Protein 8EOV (pdb70)

Structure (mmCIF, N/CA/C/O backbone):
data_8EOV
#
_entry.id   8EOV
#
_cell.length_a   49.140
_cell.length_b   49.140
_cell.length_c   111.211
_cell.angle_alpha   90.000
_cell.angle_beta   90.000
_cell.angle_gamma   120.000
#
_symmetry.space_group_name_H-M   'P 32 2 1'
#
loop_
_entity.id
_entity.type
_entity.pdbx_description
1 polymer C2HR1_4r
2 non-polymer 'PHOSPHATE ION'
3 water water
#
loop_
_atom_site.group_PDB
_atom_site.id
_atom_site.type_symbol
_atom_site.label_atom_id
_atom_site.label_alt_id
_atom_site.label_comp_id
_atom_site.label_asym_id
_atom_site.label_entity_id
_atom_site.label_seq_id
_atom_site.pdbx_PDB_ins_code
_atom_site.Cartn_x
_atom_site.Cartn_y
_atom_site.Cartn_z
_atom_site.occupancy
_atom_site.B_iso_or_equiv
_atom_site.auth_seq_id
_atom_site.auth_comp_id
_atom_site.auth_asym_id
_atom_site.auth_atom_id
_atom_site.pdbx_PDB_model_num
ATOM 1 N N . ASP A 1 2 ? -25.51084 38.70966 -9.32892 1.000 66.60590 2 ASP A N 1
ATOM 2 C CA . ASP A 1 2 ? -25.34392 37.26249 -9.40363 1.000 54.58763 2 ASP A CA 1
ATOM 3 C C . ASP A 1 2 ? -25.84989 36.63827 -8.11169 1.000 55.61716 2 ASP A C 1
ATOM 4 O O . ASP A 1 2 ? -25.20208 36.74933 -7.05996 1.000 54.53702 2 ASP A O 1
ATOM 12 N N . TYR A 1 3 ? -27.00357 35.96940 -8.19069 1.000 45.23533 3 TYR A N 1
ATOM 13 C CA . TYR A 1 3 ? -27.63057 35.44541 -6.98476 1.000 44.26104 3 TYR A CA 1
ATOM 14 C C . TYR A 1 3 ? -26.85103 34.27412 -6.40673 1.000 41.65284 3 TYR A C 1
ATOM 15 O O . TYR A 1 3 ? -26.81408 34.10439 -5.18817 1.000 40.96411 3 TYR A O 1
ATOM 33 N N . GLN A 1 4 ? -26.20288 33.47070 -7.24942 1.000 40.40251 4 GLN A N 1
ATOM 34 C CA . GLN A 1 4 ? -25.38672 32.38108 -6.72132 1.000 44.37411 4 GLN A CA 1
ATOM 35 C C . GLN A 1 4 ? -24.22138 32.91862 -5.90353 1.000 43.73545 4 GLN A C 1
ATOM 36 O O . GLN A 1 4 ? -23.95219 32.43730 -4.79169 1.000 38.48872 4 GLN A O 1
ATOM 50 N N . GLU A 1 5 ? -23.51184 33.91495 -6.44413 1.000 46.89785 5 GLU A N 1
ATOM 51 C CA . GLU A 1 5 ? -22.38054 34.49194 -5.72427 1.000 44.74296 5 GLU A CA 1
ATOM 52 C C . GLU A 1 5 ? -22.82260 35.08712 -4.39694 1.000 48.07880 5 GLU A C 1
ATOM 53 O O . GLU A 1 5 ? -22.11894 34.96518 -3.39007 1.000 45.72432 5 GLU A O 1
ATOM 65 N N . ALA A 1 6 ? -23.98124 35.74451 -4.37385 1.000 39.24171 6 ALA A N 1
ATOM 66 C CA . ALA A 1 6 ? -24.49229 36.28971 -3.11554 1.000 44.52882 6 ALA A CA 1
ATOM 67 C C . ALA A 1 6 ? -24.70599 35.18738 -2.08780 1.000 45.76819 6 ALA A C 1
ATOM 68 O O . ALA A 1 6 ? -24.31465 35.31765 -0.91906 1.000 38.81613 6 ALA A O 1
ATOM 75 N N . LEU A 1 7 ? -25.32088 34.08255 -2.50620 1.000 36.92261 7 LEU A N 1
ATOM 76 C CA . LEU A 1 7 ? -25.54563 32.97994 -1.58190 1.000 33.24998 7 LEU A CA 1
ATOM 77 C C . LEU A 1 7 ? -24.23177 32.34222 -1.14531 1.000 39.43250 7 LEU A C 1
ATOM 78 O O . LEU A 1 7 ? -24.07687 31.95374 0.02171 1.000 35.45506 7 LEU A O 1
ATOM 94 N N . LEU A 1 8 ? -23.26814 32.23679 -2.05571 1.000 36.10092 8 LEU A N 1
ATOM 95 C CA . LEU A 1 8 ? -21.96250 31.69023 -1.68536 1.000 34.08715 8 LEU A CA 1
ATOM 96 C C . LEU A 1 8 ? -21.27403 32.55401 -0.63730 1.000 38.19678 8 LEU A C 1
ATOM 97 O O . LEU A 1 8 ? -20.58306 32.03642 0.25106 1.000 39.95795 8 LEU A O 1
ATOM 113 N N . GLU A 1 9 ? -21.44554 33.87254 -0.71855 1.000 40.48968 9 GLU A N 1
ATOM 114 C CA . GLU A 1 9 ? -20.83272 34.75194 0.26919 1.000 43.37977 9 GLU A CA 1
ATOM 115 C C . GLU A 1 9 ? -21.46729 34.57165 1.64124 1.000 42.28790 9 GLU A C 1
ATOM 116 O O . GLU A 1 9 ? -20.77716 34.66037 2.66195 1.000 39.03467 9 GLU A O 1
ATOM 128 N N . LEU A 1 10 ? -22.77677 34.31407 1.68857 1.000 38.31963 10 LEU A N 1
ATOM 129 C CA . LEU A 1 10 ? -23.42477 34.02251 2.96603 1.000 31.97176 10 LEU A CA 1
ATOM 130 C C . LEU A 1 10 ? -22.87473 32.73917 3.56679 1.000 34.76510 10 LEU A C 1
ATOM 131 O O . LEU A 1 10 ? -22.63659 32.66214 4.77552 1.000 33.75666 10 LEU A O 1
ATOM 147 N N . ILE A 1 11 ? -22.65076 31.71945 2.73736 1.000 36.65856 11 ILE A N 1
ATOM 148 C CA . ILE A 1 11 ? -22.08731 30.46839 3.23861 1.000 31.92970 11 ILE A CA 1
ATOM 149 C C . ILE A 1 11 ? -20.67170 30.69296 3.76001 1.000 42.82912 11 ILE A C 1
ATOM 150 O O . ILE A 1 11 ? -20.31580 30.25558 4.86159 1.000 33.09289 11 ILE A O 1
ATOM 166 N N . GLU A 1 12 ? -19.84730 31.39473 2.98824 1.000 34.70235 12 GLU A N 1
ATOM 167 C CA . GLU A 1 12 ? -18.48635 31.67959 3.42789 1.000 31.82337 12 GLU A CA 1
ATOM 168 C C . GLU A 1 12 ? -18.49094 32.43120 4.75420 1.000 39.64643 12 GLU A C 1
ATOM 169 O O . GLU A 1 12 ? -17.70322 32.12101 5.66509 1.000 36.57497 12 GLU A O 1
ATOM 181 N N . ARG A 1 13 ? -19.37648 33.41924 4.88736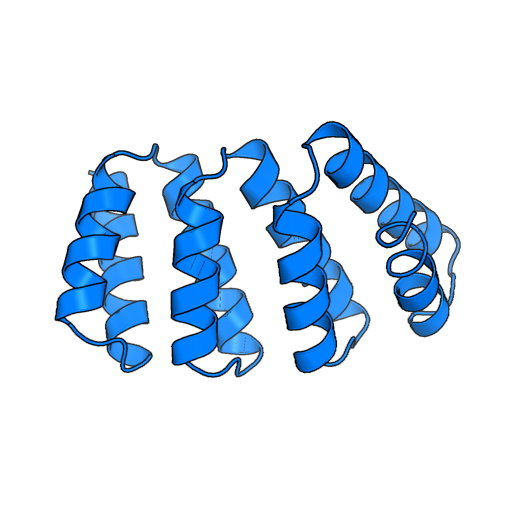 0.958 36.71490 13 ARG A N 1
ATOM 182 C CA . ARG A 1 13 ? -19.47553 34.14648 6.15005 0.958 38.69766 13 ARG A CA 1
ATOM 183 C C . ARG A 1 13 ? -19.84203 33.21947 7.30140 0.958 35.90534 13 ARG A C 1
ATOM 184 O O . ARG A 1 13 ? -19.27662 33.32519 8.39953 0.958 36.19361 13 ARG A O 1
ATOM 205 N N . LEU A 1 14 ? -20.81774 32.33512 7.09108 1.000 33.52501 14 LEU A N 1
ATOM 206 C CA . LEU A 1 14 ? -21.22779 31.42865 8.16115 1.000 31.99319 14 LEU A CA 1
ATOM 207 C C . LEU A 1 14 ? -20.09007 30.50593 8.56184 1.000 35.16458 14 LEU A C 1
ATOM 208 O O . LEU A 1 14 ? -19.84134 30.29197 9.75136 1.000 35.88217 14 LEU A O 1
ATOM 224 N N . LEU A 1 15 ? -19.39239 29.93418 7.57953 1.000 32.94632 15 LEU A N 1
ATOM 225 C CA . LEU A 1 15 ? -18.27565 29.04744 7.90024 1.000 30.70211 15 LEU A CA 1
ATOM 226 C C . LEU A 1 15 ? -17.20881 29.76970 8.71006 1.000 35.41177 15 LEU A C 1
ATOM 227 O O . LEU A 1 15 ? -16.62497 29.19096 9.64229 1.000 38.02941 15 LEU A O 1
ATOM 243 N N . ARG A 1 16 ? -16.93096 31.03627 8.38186 0.832 31.10014 16 ARG A N 1
ATOM 244 C CA . ARG A 1 16 ? -15.95812 31.79092 9.17374 0.832 35.35493 16 ARG A CA 1
ATOM 245 C C . ARG A 1 16 ? -16.45490 32.01160 10.59687 0.832 32.97029 16 ARG A C 1
ATOM 246 O O . ARG A 1 16 ? -15.67095 31.91663 11.55851 0.832 34.25760 16 ARG A O 1
ATOM 267 N N . LYS A 1 17 ? -17.74717 32.31330 10.75403 1.000 35.07046 17 LYS A N 1
ATOM 268 C CA . LYS A 1 17 ? -18.29965 32.50177 12.09687 1.000 35.57536 17 LYS A CA 1
ATOM 269 C C . LYS A 1 17 ? -18.29832 31.20454 12.90337 1.000 40.24419 17 LYS A C 1
ATOM 270 O O . LYS A 1 17 ? -18.37698 31.24666 14.13901 1.000 37.25804 17 LYS A O 1
ATOM 289 N N . LEU A 1 18 ? -18.23361 30.06007 12.23033 1.000 34.02824 18 LEU A N 1
ATOM 290 C CA . LEU A 1 18 ? -18.18082 28.75283 12.87236 1.000 35.01183 18 LEU A CA 1
ATOM 291 C C . LEU A 1 18 ? -16.75405 28.29821 13.11631 1.000 37.51777 18 LEU A C 1
ATOM 292 O O . LEU A 1 18 ? -16.53690 27.15177 13.51694 1.000 40.08242 18 LEU A O 1
ATOM 308 N N . ASN A 1 19 ? -15.76974 29.17665 12.92160 1.000 35.62686 19 ASN A N 1
ATOM 309 C CA . ASN A 1 19 ? -14.37316 28.85383 13.15213 1.000 35.10715 19 ASN A CA 1
ATOM 310 C C . ASN A 1 19 ? -13.90554 27.69746 12.28060 1.000 40.43246 19 ASN A C 1
ATOM 311 O O . ASN A 1 19 ? -12.98300 26.96490 12.63952 1.000 45.50664 19 ASN A O 1
ATOM 322 N N . VAL A 1 20 ? -14.49911 27.54888 11.09457 1.000 41.07104 20 VAL A N 1
ATOM 323 C CA . VAL A 1 20 ? -13.98756 26.57916 10.13931 1.000 45.62427 20 VAL A CA 1
ATOM 324 C C . VAL A 1 20 ? -12.63807 27.05689 9.62561 1.000 41.19015 20 VAL A C 1
ATOM 325 O O . VAL A 1 20 ? -12.43866 28.25189 9.35315 1.000 49.72370 20 VAL A O 1
ATOM 338 N N . ASP A 1 21 ? -11.69271 26.12631 9.50672 1.000 50.64772 21 ASP A N 1
ATOM 339 C CA . ASP A 1 21 ? -10.35961 26.47625 9.04107 1.000 51.52177 21 ASP A CA 1
ATOM 340 C C . ASP A 1 21 ? -10.44704 27.15690 7.67546 1.000 55.20954 21 ASP A C 1
ATOM 341 O O . ASP A 1 21 ? -11.12807 26.64451 6.77487 1.000 52.27410 21 ASP A O 1
ATOM 350 N N . PRO A 1 22 ? -9.78275 28.30041 7.47950 1.000 56.41492 22 PRO A N 1
ATOM 351 C CA . PRO A 1 22 ? -9.86439 28.96257 6.16375 1.000 56.60204 22 PRO A CA 1
ATOM 352 C C . PRO A 1 22 ? -9.46257 28.05903 5.00641 1.000 60.22428 22 PRO A C 1
ATOM 353 O O . PRO A 1 22 ? -10.03672 28.16248 3.91462 1.000 58.73768 22 PRO A O 1
ATOM 364 N N . ARG A 1 23 ? -8.47852 27.17888 5.21073 1.000 63.98217 23 ARG A N 1
ATOM 365 C CA . ARG A 1 23 ? -8.09353 26.25306 4.15124 1.000 71.91633 23 ARG A CA 1
ATOM 366 C C . ARG A 1 23 ? -9.26750 25.36747 3.75731 1.000 63.32302 23 ARG A C 1
ATOM 367 O O . ARG A 1 23 ? -9.47688 25.08921 2.57051 1.000 59.06301 23 ARG A O 1
ATOM 388 N N . ASP A 1 24 ? -10.05459 24.92655 4.73852 1.000 53.90274 24 ASP A N 1
ATOM 389 C CA . ASP A 1 24 ? -11.22691 24.11876 4.42691 1.000 46.95824 24 ASP A CA 1
ATOM 390 C C . ASP A 1 24 ? -12.30963 24.96091 3.76449 1.000 50.96194 24 ASP A C 1
ATOM 391 O O . ASP A 1 24 ? -13.03851 24.47071 2.89672 1.000 46.39096 24 ASP A O 1
ATOM 400 N N . ILE A 1 25 ? -12.44436 26.22744 4.17308 1.000 49.67961 25 ILE A N 1
ATOM 401 C CA . ILE A 1 25 ? -13.43547 27.09988 3.54719 1.000 45.61186 25 ILE A CA 1
ATOM 402 C C . ILE A 1 25 ? -13.12740 27.25480 2.06647 1.000 45.23658 25 ILE A C 1
ATOM 403 O O . ILE A 1 25 ? -14.03534 27.24507 1.22720 1.000 46.52319 25 ILE A O 1
ATOM 419 N N . LYS A 1 26 ? -11.84435 27.40620 1.72479 1.000 49.17148 26 LYS A N 1
ATOM 420 C CA . LYS A 1 26 ? -11.46007 27.55468 0.32286 1.000 40.55772 26 LYS A CA 1
ATOM 421 C C . LYS A 1 26 ? -11.83789 26.31317 -0.47712 1.000 58.53579 26 LYS A C 1
ATOM 422 O O . LYS A 1 26 ? -12.46149 26.41101 -1.54187 1.000 55.90771 26 LYS A O 1
ATOM 441 N N . ARG A 1 27 ? -11.47101 25.12839 0.02303 1.000 53.77672 27 ARG A N 1
ATOM 442 C CA . ARG A 1 27 ? -11.80442 23.90203 -0.69584 1.000 55.57378 27 ARG A CA 1
ATOM 443 C C . ARG A 1 27 ? -13.31343 23.71601 -0.79199 1.000 47.84495 27 ARG A C 1
ATOM 444 O O . ARG A 1 27 ? -13.82438 23.26152 -1.82363 1.000 49.10444 27 ARG A O 1
ATOM 465 N N . ILE A 1 28 ? -14.04937 24.07426 0.26537 1.000 40.69737 28 ILE A N 1
ATOM 466 C CA . ILE A 1 28 ? -15.50352 23.96021 0.22423 1.000 40.81837 28 ILE A CA 1
ATOM 467 C C . ILE A 1 28 ? -16.08862 24.95311 -0.77501 1.000 49.32155 28 ILE A C 1
ATOM 468 O O . ILE A 1 28 ? -16.95199 24.60554 -1.58721 1.000 42.15067 28 ILE A O 1
ATOM 484 N N . GLU A 1 29 ? -15.63041 26.20526 -0.72898 1.000 48.17973 29 GLU A N 1
ATOM 485 C CA . GLU A 1 29 ? -16.13030 27.20504 -1.66881 1.000 46.94011 29 GLU A CA 1
ATOM 486 C C . GLU A 1 29 ? -15.88749 26.77736 -3.11083 1.000 46.48081 29 GLU A C 1
ATOM 487 O O . GLU A 1 29 ? -16.72392 27.02161 -3.98665 1.000 45.07870 29 GLU A O 1
ATOM 499 N N . GLN A 1 30 ? -14.75048 26.13179 -3.37179 1.000 44.65640 30 GLN A N 1
ATOM 500 C CA . GLN A 1 30 ? -14.44401 25.67740 -4.72087 1.000 50.12686 30 GLN A CA 1
ATOM 501 C C . GLN A 1 30 ? -15.42800 24.60997 -5.16701 1.000 48.18797 30 GLN A C 1
ATOM 502 O O . GLN A 1 30 ? -15.84536 24.58251 -6.33284 1.000 48.14968 30 GLN A O 1
ATOM 516 N N . GLN A 1 31 ? -15.79822 23.71271 -4.25589 1.000 43.41400 31 GLN A N 1
ATOM 517 C CA . GLN A 1 31 ? -16.77242 22.68634 -4.59514 1.000 47.53561 31 GLN A CA 1
ATOM 518 C C . GLN A 1 31 ? -18.15283 23.29527 -4.78425 1.000 46.62292 31 GLN A C 1
ATOM 519 O O . GLN A 1 31 ? -18.89473 22.89411 -5.68694 1.000 47.05427 31 GLN A O 1
ATOM 533 N N . LEU A 1 32 ? -18.51207 24.26621 -3.94218 1.000 39.86866 32 LEU A N 1
ATOM 534 C CA . LEU A 1 32 ? -19.83250 24.86785 -4.03460 1.000 47.47660 32 LEU A CA 1
ATOM 535 C C . LEU A 1 32 ? -20.01356 25.61291 -5.34625 1.000 42.29548 32 LEU A C 1
ATOM 536 O O . LEU A 1 32 ? -21.12184 25.64787 -5.88814 1.000 43.31347 32 LEU A O 1
ATOM 552 N N . ARG A 1 33 ? -18.94868 26.22538 -5.86544 1.000 41.00121 33 ARG A N 1
ATOM 553 C CA . ARG A 1 33 ? -19.07087 26.98451 -7.10647 1.000 45.28127 33 ARG A CA 1
ATOM 554 C C . ARG A 1 33 ? -19.47121 26.11628 -8.28749 1.000 52.72779 33 ARG A C 1
ATOM 555 O O . ARG A 1 33 ? -19.86040 26.65668 -9.33242 1.000 54.28262 33 ARG A O 1
ATOM 576 N N . ASP A 1 34 ? -19.38833 24.79544 -8.15684 1.000 45.01245 34 ASP A N 1
ATOM 577 C CA . ASP A 1 34 ? -19.78549 23.89941 -9.23807 1.000 49.42351 34 ASP A CA 1
ATOM 578 C C . ASP A 1 34 ? -21.22332 23.41329 -9.09890 1.000 48.66365 34 ASP A C 1
ATOM 579 O O . ASP A 1 34 ? -21.73003 22.74943 -10.01044 1.000 52.88385 34 ASP A O 1
ATOM 588 N N . LEU A 1 35 ? -21.88445 23.72151 -7.98837 1.000 41.16102 35 LEU A N 1
ATOM 589 C CA . LEU A 1 35 ? -23.26711 23.33659 -7.77195 1.000 38.15907 35 LEU A CA 1
ATOM 590 C C . LEU A 1 35 ? -24.19831 24.38513 -8.37661 1.000 36.77241 35 LEU A C 1
ATOM 591 O O . LEU A 1 35 ? -23.77989 25.48463 -8.74327 1.000 47.18771 35 LEU A O 1
ATOM 607 N N . ASP A 1 36 ? -25.48177 24.04635 -8.45379 1.000 38.41669 36 ASP A N 1
ATOM 608 C CA . ASP A 1 36 ? -26.48198 24.99601 -8.91756 1.000 39.83053 36 ASP A CA 1
ATOM 609 C C . ASP A 1 36 ? -27.02167 25.79263 -7.73257 1.000 37.37086 36 ASP A C 1
ATOM 610 O O . ASP A 1 36 ? -26.75195 25.49051 -6.57079 1.000 36.48279 36 ASP A O 1
ATOM 619 N N . ILE A 1 37 ? -27.80544 26.82743 -8.03729 1.000 38.84727 37 ILE A N 1
ATOM 620 C CA . ILE A 1 37 ? -28.20942 27.75596 -6.97980 1.000 33.86284 37 ILE A CA 1
ATOM 621 C C . ILE A 1 37 ? -29.16253 27.09339 -5.99735 1.000 35.48383 37 ILE A C 1
ATOM 622 O O . ILE A 1 37 ? -29.20613 27.47131 -4.81642 1.000 33.09966 37 ILE A O 1
ATOM 638 N N . TYR A 1 38 ? -29.93463 26.09870 -6.45223 1.000 32.56987 38 TYR A N 1
ATOM 639 C CA . TYR A 1 38 ? -30.86234 25.40316 -5.56065 1.000 32.44594 38 TYR A CA 1
ATOM 640 C C . TYR A 1 38 ? -30.10510 24.59806 -4.51319 1.000 30.29964 38 TYR A C 1
ATOM 641 O O . TYR A 1 38 ? -30.40241 24.67617 -3.31418 1.000 27.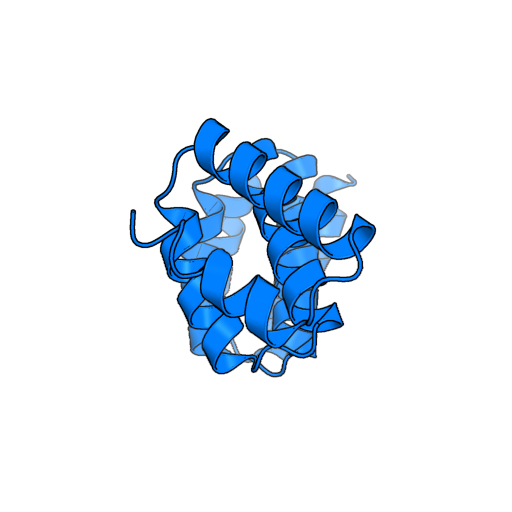88335 38 TYR A O 1
ATOM 659 N N . GLN A 1 39 ? -29.08332 23.85506 -4.94620 1.000 31.32517 39 GLN A N 1
ATOM 660 C CA . GLN A 1 39 ? -28.22928 23.15798 -3.99334 1.000 30.04117 39 GLN A CA 1
ATOM 661 C C . GLN A 1 39 ? -27.58445 24.13737 -3.02154 1.000 28.71099 39 GLN A C 1
ATOM 662 O O . GLN A 1 39 ? -27.57553 23.90951 -1.80242 1.000 30.41704 39 GLN A O 1
ATOM 676 N N . ILE A 1 40 ? -27.04704 25.24323 -3.53763 1.000 29.93505 40 ILE A N 1
ATOM 677 C CA . ILE A 1 40 ? -26.31774 26.17658 -2.67106 1.000 35.07820 40 ILE A CA 1
ATOM 678 C C . ILE A 1 40 ? -27.24461 26.74412 -1.60216 1.000 33.12129 40 ILE A C 1
ATOM 679 O O . ILE A 1 40 ? -26.88769 26.84172 -0.42607 1.000 28.83781 40 ILE A O 1
ATOM 695 N N . ALA A 1 41 ? -28.44508 27.14519 -1.99654 1.000 31.85720 41 ALA A N 1
ATOM 696 C CA . ALA A 1 41 ? -29.37832 27.71414 -1.02845 1.000 29.03975 41 ALA A CA 1
ATOM 697 C C . ALA A 1 41 ? -29.80378 26.68790 0.00022 1.000 27.73790 41 ALA A C 1
ATOM 698 O O . ALA A 1 41 ? -29.97126 27.01683 1.17853 1.000 28.72071 41 ALA A O 1
ATOM 705 N N . LEU A 1 42 ? -30.02192 25.44171 -0.41739 1.000 28.80903 42 LEU A N 1
ATOM 706 C CA . LEU A 1 42 ? -30.41356 24.41281 0.54282 1.000 26.49244 42 LEU A CA 1
ATOM 707 C C . LEU A 1 42 ? -29.26942 24.07490 1.49039 1.000 27.52332 42 LEU A C 1
ATOM 708 O O . LEU A 1 42 ? -29.48689 23.85614 2.68731 1.000 30.40886 42 LEU A O 1
ATOM 724 N N . LEU A 1 43 ? -28.04568 24.05562 0.98549 1.000 27.20149 43 LEU A N 1
ATOM 725 C CA . LEU A 1 43 ? -26.90070 23.82213 1.85279 1.000 27.84089 43 LEU A CA 1
ATOM 726 C C . LEU A 1 43 ? -26.75445 24.94468 2.86469 1.000 27.01810 43 LEU A C 1
ATOM 727 O O . LEU A 1 43 ? -26.44313 24.69201 4.04178 1.000 27.89467 43 LEU A O 1
ATOM 743 N N . LEU A 1 44 ? -26.97477 26.19053 2.43199 1.000 30.16429 44 LEU A N 1
ATOM 744 C CA . LEU A 1 44 ? -26.99591 27.31733 3.37321 1.000 32.02328 44 LEU A CA 1
ATOM 745 C C . LEU A 1 44 ? -27.99008 27.06746 4.50458 1.000 29.94051 44 LEU A C 1
ATOM 746 O O . LEU A 1 44 ? -27.68728 27.27637 5.69477 1.000 26.76718 44 LEU A O 1
ATOM 762 N N . LEU A 1 45 ? -29.20088 26.62974 4.14853 1.000 27.49607 45 LEU A N 1
ATOM 763 C CA . LEU A 1 45 ? -30.21588 26.37319 5.16684 1.000 26.31344 45 LEU A CA 1
ATOM 764 C C . LEU A 1 45 ? -29.80188 25.26850 6.12985 1.000 29.04307 45 LEU A C 1
ATOM 765 O O . LEU A 1 45 ? -30.02581 25.37562 7.34454 1.000 27.43565 45 LEU A O 1
ATOM 781 N N . ILE A 1 46 ? -29.19772 24.19919 5.61983 1.000 27.49696 46 ILE A N 1
ATOM 782 C CA . ILE A 1 46 ? -28.78851 23.12056 6.50885 1.000 28.17175 46 ILE A CA 1
ATOM 783 C C . ILE A 1 46 ? -27.71300 23.61260 7.46089 1.000 33.68603 46 ILE A C 1
ATOM 784 O O . ILE A 1 46 ? -27.73696 23.29498 8.65524 1.000 28.37081 46 ILE A O 1
ATOM 800 N N . ILE A 1 47 ? -26.78037 24.43008 6.96279 1.000 28.03362 47 ILE A N 1
ATOM 801 C CA . ILE A 1 47 ? -25.75927 25.00034 7.84425 1.000 32.35152 47 ILE A CA 1
ATOM 802 C C . ILE A 1 47 ? -26.41696 25.84441 8.93233 1.000 29.32820 47 ILE A C 1
ATOM 803 O O . ILE A 1 47 ? -26.02985 25.79962 10.11140 1.000 28.40378 47 ILE A O 1
ATOM 819 N N . LEU A 1 48 ? -27.39331 26.66472 8.54302 1.000 28.21259 48 LEU A N 1
ATOM 820 C CA . LEU A 1 48 ? -28.08950 27.50389 9.50827 1.000 29.18854 48 LEU A CA 1
ATOM 821 C C . LEU A 1 48 ? -28.81231 26.66590 10.54984 1.000 26.62826 48 LEU A C 1
ATOM 822 O O . LEU A 1 48 ? -28.83850 27.01838 11.73842 1.000 28.79789 48 LEU A O 1
ATOM 838 N N . LEU A 1 49 ? -29.38807 25.54502 10.13269 1.000 27.59076 49 LEU A N 1
ATOM 839 C CA . LEU A 1 49 ? -30.11102 24.69880 11.07529 1.000 32.11049 49 LEU A CA 1
ATOM 840 C C . LEU A 1 49 ? -29.15775 24.01513 12.04090 1.000 32.29353 49 LEU A C 1
ATOM 841 O O . LEU A 1 49 ? -29.40615 23.99770 13.24697 1.000 31.60294 49 LEU A O 1
ATOM 857 N N . LEU A 1 50 ? -28.05840 23.45664 11.52877 1.000 29.42861 50 LEU A N 1
ATOM 858 C CA . LEU A 1 50 ? -27.06039 22.83923 12.39784 1.000 26.05727 50 LEU A CA 1
ATOM 859 C C . LEU A 1 50 ? -26.47566 23.85036 13.37444 1.000 30.02681 50 LEU A C 1
ATOM 860 O O . LEU A 1 50 ? -26.21393 23.52701 14.53753 1.000 31.42418 50 LEU A O 1
ATOM 876 N N . ARG A 1 51 ? -26.24031 25.07380 12.91166 1.000 29.01578 51 ARG A N 1
ATOM 877 C CA . ARG A 1 51 ? -25.78664 26.14703 13.78946 1.000 28.85534 51 ARG A CA 1
ATOM 878 C C . ARG A 1 51 ? -26.80679 26.45338 14.86904 1.000 32.34093 51 ARG A C 1
ATOM 879 O O . ARG A 1 51 ? -26.44263 26.62661 16.04478 1.000 37.10772 51 ARG A O 1
ATOM 900 N N . LYS A 1 52 ? -28.08973 26.49811 14.50282 1.000 34.87736 52 LYS A N 1
ATOM 901 C CA . LYS A 1 52 ? -29.13870 26.73252 15.49482 1.000 36.33406 52 LYS A CA 1
ATOM 902 C C . LYS A 1 52 ? -29.15688 25.63711 16.55506 1.000 35.64982 52 LYS A C 1
ATOM 903 O O . LYS A 1 52 ? -29.41076 25.90965 17.74506 1.000 38.86996 52 LYS A O 1
ATOM 922 N N . LEU A 1 53 ? -28.88814 24.39011 16.15148 1.000 34.19796 53 LEU A N 1
ATOM 923 C CA . LEU A 1 53 ? -28.83436 23.26692 17.08560 1.000 41.90073 53 LEU A CA 1
ATOM 924 C C . LEU A 1 53 ? -27.54140 23.20442 17.89549 1.000 38.43476 53 LEU A C 1
ATOM 925 O O . LEU A 1 53 ? -27.39981 22.30846 18.73905 1.000 39.71302 53 LEU A O 1
ATOM 941 N N . ASN A 1 54 ? -26.61174 24.13382 17.69047 1.000 35.41536 54 ASN A N 1
ATOM 942 C CA . ASN A 1 54 ? -25.33967 24.16086 18.40995 1.000 32.22077 54 ASN A CA 1
ATOM 943 C C . ASN A 1 54 ? -24.48859 22.92181 18.11187 1.000 33.41102 54 ASN A C 1
ATOM 944 O O . ASN A 1 54 ? -23.73413 22.44335 18.98005 1.000 37.17119 54 ASN A O 1
ATOM 955 N N . VAL A 1 55 ? -24.60531 22.38864 16.89750 1.000 35.33428 55 VAL A N 1
ATOM 956 C CA . VAL A 1 55 ? -23.73412 21.30389 16.45984 1.000 36.65743 55 VAL A CA 1
ATOM 957 C C . VAL A 1 55 ? -22.30088 21.81764 16.38815 1.000 33.34733 55 VAL A C 1
ATOM 958 O O . VAL A 1 55 ? -22.04475 22.91827 15.88543 1.000 35.67648 55 VAL A O 1
ATOM 971 N N . ASP A 1 56 ? -21.35986 21.01327 16.88485 1.000 34.56920 56 ASP A N 1
ATOM 972 C CA . ASP A 1 56 ? -19.96392 21.41466 16.96555 1.000 36.80392 56 ASP A CA 1
ATOM 973 C C . ASP A 1 56 ? -19.45559 21.82828 15.59068 1.000 37.86744 56 ASP A C 1
ATOM 974 O O . ASP A 1 56 ? -19.77837 21.17586 14.59118 1.000 36.14932 56 ASP A O 1
ATOM 983 N N . PRO A 1 57 ? -18.62171 22.87124 15.50476 1.000 32.97188 57 PRO A N 1
ATOM 984 C CA . PRO A 1 57 ? -18.16660 23.32952 14.17972 1.000 36.21745 57 PRO A CA 1
ATOM 985 C C . PRO A 1 57 ? -17.52834 22.25123 13.32296 1.000 35.36297 57 PRO A C 1
ATOM 986 O O . PRO A 1 57 ? -17.81410 22.16053 12.12170 1.000 40.06465 57 PRO A O 1
ATOM 997 N N . ARG A 1 58 ? -16.63828 21.44500 13.89301 1.000 36.42311 58 ARG A N 1
ATOM 998 C CA . ARG A 1 58 ? -16.00693 20.40634 13.09471 1.000 38.10918 58 ARG A CA 1
ATOM 999 C C . ARG A 1 58 ? -17.02601 19.41650 12.55674 1.000 39.10368 58 ARG A C 1
ATOM 1000 O O . ARG A 1 58 ? -16.84553 18.88623 11.45652 1.000 39.38557 58 ARG A O 1
ATOM 1021 N N . ASP A 1 59 ? -18.09212 19.14307 13.31268 1.000 36.88231 59 ASP A N 1
ATOM 1022 C CA . ASP A 1 59 ? -19.13550 18.23932 12.82112 1.000 40.05286 59 ASP A CA 1
ATOM 1023 C C . ASP A 1 59 ? -19.94827 18.87347 11.69709 1.000 38.06316 59 ASP A C 1
ATOM 1024 O O . ASP A 1 59 ? -20.32549 18.19435 10.72992 1.000 35.89028 59 ASP A O 1
ATOM 1033 N N . ILE A 1 60 ? -20.23801 20.17148 11.79737 1.000 31.65548 60 ILE A N 1
ATOM 1034 C CA . ILE A 1 60 ? -20.90196 20.85706 10.69493 1.000 33.42450 60 ILE A CA 1
ATOM 1035 C C . ILE A 1 60 ? -20.04812 20.76268 9.43869 1.000 38.31104 60 ILE A C 1
ATOM 1036 O O . ILE A 1 60 ? -20.54174 20.42866 8.35730 1.000 37.06255 60 ILE A O 1
ATOM 1052 N N . LYS A 1 61 ? -18.74467 21.01308 9.57135 1.000 36.83171 61 LYS A N 1
ATOM 1053 C CA . LYS A 1 61 ? -17.85897 20.98017 8.41324 1.000 35.95621 61 LYS A CA 1
ATOM 1054 C C . LYS A 1 61 ? -17.87243 19.60946 7.75617 1.000 40.70453 61 LYS A C 1
ATOM 1055 O O . LYS A 1 61 ? -18.01285 19.49305 6.53066 1.000 39.35597 61 LYS A O 1
ATOM 1074 N N . ARG A 1 62 ? -17.73619 18.55718 8.55559 1.000 40.67935 62 ARG A N 1
ATOM 1075 C CA . ARG A 1 62 ? -17.72549 17.20668 8.00336 1.000 37.55100 62 ARG A CA 1
ATOM 1076 C C . ARG A 1 62 ? -19.05853 16.87924 7.34205 1.000 38.33216 62 ARG A C 1
ATOM 1077 O O . ARG A 1 62 ? -19.09936 16.28179 6.25705 1.000 41.93451 62 ARG A O 1
ATOM 1098 N N . ILE A 1 63 ? -20.16168 17.27018 7.97594 1.000 33.69326 63 ILE A N 1
ATOM 1099 C CA . ILE A 1 63 ? -21.47643 16.98714 7.40693 1.000 34.23038 63 ILE A CA 1
ATOM 1100 C C . ILE A 1 63 ? -21.65126 17.73812 6.09144 1.000 42.37355 63 ILE A C 1
ATOM 1101 O O . ILE A 1 63 ? -22.14785 17.18553 5.10029 1.000 35.60383 63 ILE A O 1
ATOM 1117 N N . LEU A 1 64 ? -21.23497 19.00469 6.05541 1.000 31.11788 64 LEU A N 1
ATOM 1118 C CA . LEU A 1 64 ? -21.35505 19.77679 4.82113 1.000 33.03482 64 LEU A CA 1
ATOM 1119 C C . LEU A 1 64 ? -20.60076 19.11026 3.67959 1.000 43.91525 64 LEU A C 1
ATOM 1120 O O . LEU A 1 64 ? -21.09749 19.03839 2.54656 1.000 36.82608 64 LEU A O 1
ATOM 1136 N N . GLN A 1 65 ? -19.39293 18.62235 3.95229 1.000 39.62097 65 GLN A N 1
ATOM 1137 C CA . GLN A 1 65 ? -18.60502 17.99425 2.89663 1.000 40.75040 65 GLN A CA 1
ATOM 1138 C C . GLN A 1 65 ? -19.30967 16.77028 2.32831 1.000 40.35515 65 GLN A C 1
ATOM 1139 O O . GLN A 1 65 ? -19.21329 16.50806 1.12591 1.000 44.67663 65 GLN A O 1
ATOM 1153 N N . GLN A 1 66 ? -20.05994 16.04179 3.15827 1.000 36.63503 66 GLN A N 1
ATOM 1154 C CA . GLN A 1 66 ? -20.82913 14.90789 2.64979 1.000 46.39300 66 GLN A CA 1
ATOM 1155 C C . GLN A 1 66 ? -22.02709 15.37502 1.83295 1.000 38.16828 66 GLN A C 1
ATOM 1156 O O . GLN A 1 66 ? -22.36374 14.78007 0.80176 1.000 41.28385 66 GLN A O 1
ATOM 1170 N N . LEU A 1 67 ? -22.65221 16.45887 2.24791 1.000 34.03383 67 LEU A N 1
ATOM 1171 C CA . LEU A 1 67 ? -23.86116 16.91075 1.57058 1.000 35.63718 67 LEU A CA 1
ATOM 1172 C C . LEU A 1 67 ? -23.54970 17.52771 0.21699 1.000 38.23841 67 LEU A C 1
ATOM 1173 O O . LEU A 1 67 ? -24.41769 17.55147 -0.66361 1.000 35.95804 67 LEU A O 1
ATOM 1189 N N . ILE A 1 68 ? -22.33380 18.04812 0.03460 1.000 36.79935 68 ILE A N 1
ATOM 1190 C CA . ILE A 1 68 ? -21.98628 18.70381 -1.22410 1.000 37.19223 68 ILE A CA 1
ATOM 1191 C C . ILE A 1 68 ? -22.08239 17.74582 -2.39962 1.000 41.06501 68 ILE A C 1
ATOM 1192 O O . ILE A 1 68 ? -22.27498 18.18381 -3.54045 1.000 42.84996 68 ILE A O 1
ATOM 1208 N N . ASP A 1 69 ? -21.98933 16.44252 -2.14975 1.000 40.64713 69 ASP A N 1
ATOM 1209 C CA . ASP A 1 69 ? -21.99988 15.44026 -3.20634 1.000 45.94975 69 ASP A CA 1
ATOM 1210 C C . ASP A 1 69 ? -23.40254 14.98745 -3.60427 1.000 44.65012 69 ASP A C 1
ATOM 1211 O O . ASP A 1 69 ? -23.53055 14.17658 -4.53452 1.000 43.34471 69 ASP A O 1
ATOM 1220 N N . LEU A 1 70 ? -24.44200 15.49691 -2.94845 1.000 36.10154 70 LEU A N 1
ATOM 1221 C CA . LEU A 1 70 ? -25.82107 15.09384 -3.18430 1.000 38.10490 70 LEU A CA 1
ATOM 1222 C C . LEU A 1 70 ? -26.53539 16.10161 -4.08560 1.000 39.94011 70 LEU A C 1
ATOM 1223 O O . LEU A 1 70 ? -26.12750 17.25617 -4.20811 1.000 37.52543 70 LEU A O 1
ATOM 1239 N N . ASP A 1 71 ? -27.62745 15.65896 -4.70405 1.000 39.18840 71 ASP A N 1
ATOM 1240 C CA . ASP A 1 71 ? -28.36829 16.54261 -5.59093 1.000 37.72344 71 ASP A CA 1
ATOM 1241 C C . ASP A 1 71 ? -29.44161 17.29633 -4.82014 1.000 33.68985 71 ASP A C 1
ATOM 1242 O O . ASP A 1 71 ? -29.67862 17.06865 -3.63324 1.000 31.43333 71 ASP A O 1
ATOM 1251 N N . ILE A 1 72 ? -30.09240 18.22446 -5.51799 1.000 34.35880 72 ILE A N 1
ATOM 1252 C CA . ILE A 1 72 ? -31.04503 19.10320 -4.84580 1.000 33.98796 72 ILE A CA 1
ATOM 1253 C C . ILE A 1 72 ? -32.11898 18.29394 -4.13058 1.000 31.00110 72 ILE A C 1
ATOM 1254 O O . ILE A 1 72 ? -32.54920 18.65024 -3.02931 1.000 30.27513 72 ILE A O 1
ATOM 1270 N N . TYR A 1 73 ? -32.58988 17.21600 -4.75583 1.000 28.79549 73 TYR A N 1
ATOM 1271 C CA . TYR A 1 73 ? -33.69084 16.46619 -4.16493 1.000 29.01986 73 TYR A CA 1
ATOM 1272 C C . TYR A 1 73 ? -33.27477 15.83190 -2.84520 1.000 28.91785 73 TYR A C 1
ATOM 1273 O O . TYR A 1 73 ? -34.00801 15.89569 -1.85523 1.000 30.52903 73 TYR A O 1
ATOM 1291 N N . GLN A 1 74 ? -32.09995 15.20906 -2.82051 1.000 31.80709 74 GLN A N 1
ATOM 1292 C CA . GLN A 1 74 ? -31.61340 14.60070 -1.58977 1.000 30.68594 74 GLN A CA 1
ATOM 1293 C C . GLN A 1 74 ? -31.37453 15.64628 -0.51224 1.000 31.95173 74 GLN A C 1
ATOM 1294 O O . GLN A 1 74 ? -31.75772 15.46257 0.65098 1.000 30.21579 74 GLN A O 1
ATOM 1308 N N . ILE A 1 75 ? -30.72579 16.75296 -0.86811 1.000 29.68137 75 ILE A N 1
ATOM 1309 C CA . ILE A 1 75 ? -30.43344 17.76848 0.14705 1.000 27.56841 75 ILE A CA 1
ATOM 1310 C C . ILE A 1 75 ? -31.72241 18.35895 0.71688 1.000 27.33199 75 ILE A C 1
ATOM 1311 O O . ILE A 1 75 ? -31.83868 18.59783 1.93177 1.000 25.19240 75 ILE A O 1
ATOM 1327 N N . ALA A 1 76 ? -32.70191 18.62260 -0.14176 1.000 28.46746 76 ALA A N 1
ATOM 1328 C CA . ALA A 1 76 ? -33.94519 19.22076 0.31646 1.000 24.83055 76 ALA A CA 1
ATOM 1329 C C . ALA A 1 76 ? -34.69169 18.27988 1.24405 1.000 24.02929 76 ALA A C 1
ATOM 1330 O O . ALA A 1 76 ? -35.19468 18.70241 2.28914 1.000 28.19133 76 ALA A O 1
ATOM 1337 N N . LEU A 1 77 ? -34.80528 17.00295 0.86525 1.000 28.87505 77 LEU A N 1
ATOM 1338 C CA . LEU A 1 77 ? -35.54331 16.06484 1.71048 1.000 29.50678 77 LEU A CA 1
ATOM 1339 C C . LEU A 1 77 ? -34.84043 15.87726 3.05407 1.000 26.18488 77 LEU A C 1
ATOM 1340 O O . LEU A 1 77 ? -35.49060 15.75274 4.10291 1.000 28.18606 77 LEU A O 1
ATOM 1356 N N . LEU A 1 78 ? -33.50568 15.89507 3.05645 1.000 27.95372 78 LEU A N 1
ATOM 1357 C CA . LEU A 1 78 ? -32.78828 15.78765 4.33170 1.000 28.19157 78 LEU A CA 1
ATOM 1358 C C . LEU A 1 78 ? -33.06973 16.97879 5.23412 1.000 26.77976 78 LEU A C 1
ATOM 1359 O O . LEU A 1 78 ? -33.24134 16.82038 6.46025 1.000 26.49791 78 LEU A O 1
ATOM 1375 N N . LEU A 1 79 ? -33.05997 18.18640 4.66491 1.000 27.55427 79 LEU A N 1
ATOM 1376 C CA . LEU A 1 79 ? -33.39289 19.38281 5.43102 1.000 26.59419 79 LEU A CA 1
ATOM 1377 C C . LEU A 1 79 ? -34.75871 19.24504 6.09477 1.000 27.58076 79 LEU A C 1
ATOM 1378 O O . LEU A 1 79 ? -34.93381 19.57273 7.27586 1.000 27.45188 79 LEU A O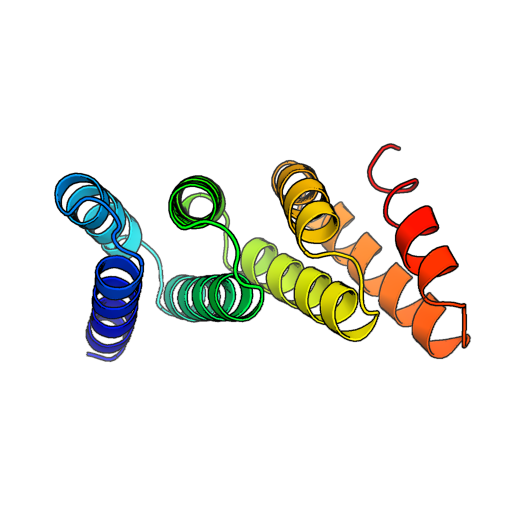 1
ATOM 1394 N N . LEU A 1 80 ? -35.75450 18.79220 5.33777 1.000 27.58448 80 LEU A N 1
ATOM 1395 C CA . LEU A 1 80 ? -37.08957 18.65419 5.89646 1.000 26.91482 80 LEU A CA 1
ATOM 1396 C C . LEU A 1 80 ? -37.11530 17.63023 7.01489 1.000 25.88722 80 LEU A C 1
ATOM 1397 O O . LEU A 1 80 ? -37.75630 17.85086 8.04182 1.000 25.65719 80 LEU A O 1
ATOM 1413 N N . ILE A 1 81 ? -36.44036 16.50556 6.83207 1.000 28.59880 81 ILE A N 1
ATOM 1414 C CA . ILE A 1 81 ? -36.42062 15.49361 7.88598 1.000 26.50634 81 ILE A CA 1
ATOM 1415 C C . ILE A 1 81 ? -35.81392 16.06949 9.16685 1.000 26.01831 81 ILE A C 1
ATOM 1416 O O . ILE A 1 81 ? -36.35999 15.91578 10.26685 1.000 28.71497 81 ILE A O 1
ATOM 1432 N N . ILE A 1 82 ? -34.66361 16.73703 9.05742 1.000 27.41101 82 ILE A N 1
ATOM 1433 C CA . ILE A 1 82 ? -34.04451 17.21798 10.28404 1.000 28.72667 82 ILE A CA 1
ATOM 1434 C C . ILE A 1 82 ? -34.83247 18.37337 10.90355 1.000 27.70689 82 ILE A C 1
ATOM 1435 O O . ILE A 1 82 ? -34.85648 18.51609 12.13775 1.000 28.15479 82 ILE A O 1
ATOM 1451 N N . LEU A 1 83 ? -35.51295 19.18700 10.09307 1.000 25.78808 83 LEU A N 1
ATOM 1452 C CA . LEU A 1 83 ? -36.43237 20.17611 10.63856 1.000 25.20946 83 LEU A CA 1
ATOM 1453 C C . LEU A 1 83 ? -37.55255 19.51303 11.43576 1.000 24.45595 83 LEU A C 1
ATOM 1454 O O . LEU A 1 83 ? -37.89498 19.96826 12.53948 1.000 28.35735 83 LEU A O 1
ATOM 1470 N N . LEU A 1 84 ? -38.11006 18.41506 10.91547 1.000 26.15213 84 LEU A N 1
ATOM 1471 C CA . LEU A 1 84 ? -39.17266 17.72881 11.65237 1.000 25.36505 84 LEU A CA 1
ATOM 1472 C C . LEU A 1 84 ? -38.63050 17.13747 12.93838 1.000 29.30387 84 LEU A C 1
ATOM 1473 O O . LEU A 1 84 ? -39.28854 17.20148 13.98278 1.000 26.67012 84 LEU A O 1
ATOM 1489 N N . LEU A 1 85 ? -37.42525 16.55803 12.88608 1.000 25.92262 85 LEU A N 1
ATOM 1490 C CA . LEU A 1 85 ? -36.85187 15.96856 14.08485 1.000 24.41629 85 LEU A CA 1
ATOM 1491 C C . LEU A 1 85 ? -36.60205 17.02868 15.15048 1.000 25.83717 85 LEU A C 1
ATOM 1492 O O . LEU A 1 85 ? -36.77277 16.76632 16.33604 1.000 27.36761 85 LEU A O 1
ATOM 1508 N N . HIS A 1 86 ? -36.17784 18.22519 14.74752 1.000 27.74511 86 HIS A N 1
ATOM 1509 C CA . HIS A 1 86 ? -35.99511 19.30575 15.70954 1.000 26.34945 86 HIS A CA 1
ATOM 1510 C C . HIS A 1 86 ? -37.32317 19.76365 16.29974 1.000 26.42125 86 HIS A C 1
ATOM 1511 O O . HIS A 1 86 ? -37.42305 20.00588 17.52467 1.000 28.76367 86 HIS A O 1
ATOM 1525 N N . LYS A 1 87 ? -38.34616 19.90341 15.44778 1.000 29.82938 87 LYS A N 1
ATOM 1526 C CA . LYS A 1 87 ? -39.68966 20.22278 15.93424 1.000 27.90332 87 LYS A CA 1
ATOM 1527 C C . LYS A 1 87 ? -40.15276 19.20994 16.97205 1.000 32.44931 87 LYS A C 1
ATOM 1528 O O . LYS A 1 87 ? -40.77698 19.58103 17.97898 1.000 33.17760 87 LYS A O 1
ATOM 1547 N N . LEU A 1 88 ? -39.83187 17.93202 16.76295 1.000 27.45467 88 LEU A N 1
ATOM 1548 C CA . LEU A 1 88 ? -40.17930 16.87157 17.70955 1.000 31.19832 88 LEU A CA 1
ATOM 1549 C C . LEU A 1 88 ? -39.22576 16.79251 18.89350 1.000 31.67533 88 LEU A C 1
ATOM 1550 O O . LEU A 1 88 ? -39.32128 15.85167 19.69201 1.000 33.10371 88 LEU A O 1
ATOM 1566 N N . ASN A 1 89 ? -38.30861 17.75313 19.01313 1.000 33.07275 89 ASN A N 1
ATOM 1567 C CA . ASN A 1 89 ? -37.37712 17.85289 20.13788 1.000 29.81641 89 ASN A CA 1
ATOM 1568 C C . ASN A 1 89 ? -36.47252 16.62635 20.23682 1.000 28.93231 89 ASN A C 1
ATOM 1569 O O . ASN A 1 89 ? -36.09851 16.19779 21.32058 1.000 34.13455 89 ASN A O 1
ATOM 1580 N N . VAL A 1 90 ? -36.08979 16.06691 19.08814 1.000 31.05701 90 VAL A N 1
ATOM 1581 C CA . VAL A 1 90 ? -35.05980 15.03226 19.09741 1.000 33.59261 90 VAL A CA 1
ATOM 1582 C C . VAL A 1 90 ? -33.72693 15.67354 19.46403 1.000 33.16085 90 VAL A C 1
ATOM 1583 O O . VAL A 1 90 ? -33.37511 16.73452 18.93341 1.000 34.78893 90 VAL A O 1
ATOM 1596 N N . ASP A 1 91 ? -32.98459 15.03126 20.35667 1.000 38.65728 91 ASP A N 1
ATOM 1597 C CA . ASP A 1 91 ? -31.70450 15.56034 20.80972 1.000 41.92057 91 ASP A CA 1
ATOM 1598 C C . ASP A 1 91 ? -30.81347 15.86187 19.61060 1.000 39.21760 91 ASP A C 1
ATOM 1599 O O . ASP A 1 91 ? -30.75542 15.06000 18.66869 1.000 37.66368 91 ASP A O 1
ATOM 1608 N N . PRO A 1 92 ? -30.13539 17.01693 19.57848 1.000 35.16986 92 PRO A N 1
ATOM 1609 C CA . PRO A 1 92 ? -29.26587 17.30350 18.42293 1.000 37.29730 92 PRO A CA 1
ATOM 1610 C C . PRO A 1 92 ? -28.24230 16.20907 18.16758 1.000 36.31621 92 PRO A C 1
ATOM 1611 O O . PRO A 1 92 ? -27.94299 15.90645 17.00345 1.000 41.71979 92 PRO A O 1
ATOM 1622 N N . ARG A 1 93 ? -27.71118 15.58615 19.21849 0.831 37.59121 93 ARG A N 1
ATOM 1623 C CA . ARG A 1 93 ? -26.77104 14.49137 19.00798 0.831 42.41713 93 ARG A CA 1
ATOM 1624 C C . ARG A 1 93 ? -27.42457 13.34455 18.25213 0.831 46.76592 93 ARG A C 1
ATOM 1625 O O . ARG A 1 93 ? -26.77555 12.68661 17.42954 0.831 41.53473 93 ARG A O 1
ATOM 1646 N N . ASP A 1 94 ? -28.71363 13.09531 18.50698 1.000 42.90333 94 ASP A N 1
ATOM 1647 C CA . ASP A 1 94 ? -29.41694 12.05308 17.76674 1.000 39.07184 94 ASP A CA 1
ATOM 1648 C C . ASP A 1 94 ? -29.73264 12.50450 16.34593 1.000 38.58247 94 ASP A C 1
ATOM 1649 O O . ASP A 1 94 ? -29.68752 11.69895 15.40893 1.000 43.70206 94 ASP A O 1
ATOM 1658 N N . ILE A 1 95 ? -30.09413 13.77940 16.16861 1.000 35.57733 95 ILE A N 1
ATOM 1659 C CA . ILE A 1 95 ? -30.34493 14.29701 14.82717 1.000 34.27283 95 ILE A CA 1
ATOM 1660 C C . ILE A 1 95 ? -29.08441 14.18534 13.98411 1.000 41.69578 95 ILE A C 1
ATOM 1661 O O . ILE A 1 95 ? -29.13592 13.82725 12.79960 1.000 38.38922 95 ILE A O 1
ATOM 1677 N N . LYS A 1 96 ? -27.93831 14.53411 14.57274 1.000 41.14233 96 LYS A N 1
ATOM 1678 C CA . LYS A 1 96 ? -26.66413 14.42600 13.86562 1.000 45.69165 96 LYS A CA 1
ATOM 1679 C C . LYS A 1 96 ? -26.42726 12.99510 13.39904 1.000 41.38223 96 LYS A C 1
ATOM 1680 O O . LYS A 1 96 ? -26.14522 12.75075 12.22003 1.000 45.60854 96 LYS A O 1
ATOM 1699 N N . ARG A 1 97 ? -26.54468 12.03312 14.31791 0.860 41.96688 97 ARG A N 1
ATOM 1700 C CA . ARG A 1 97 ? -26.32726 10.63108 13.98138 0.860 41.43160 97 ARG A CA 1
ATOM 1701 C C . ARG A 1 97 ? -27.33454 10.12946 12.95476 0.860 46.36109 97 ARG A C 1
ATOM 1702 O O . ARG A 1 97 ? -27.00232 9.27876 12.12220 0.860 46.05431 97 ARG A O 1
ATOM 1723 N N . ILE A 1 98 ? -28.57505 10.60654 13.01441 1.000 41.77256 98 ILE A N 1
ATOM 1724 C CA . ILE A 1 98 ? -29.55702 10.18373 12.02220 1.000 42.46603 98 ILE A CA 1
AT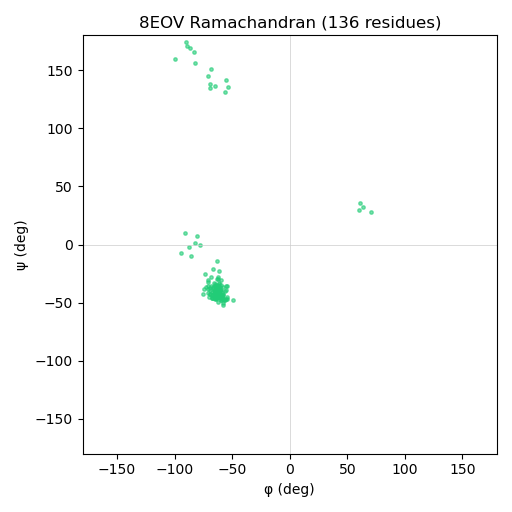OM 1725 C C . ILE A 1 98 ? -29.21425 10.76810 10.65559 1.000 37.05013 98 ILE A C 1
ATOM 1726 O O . ILE A 1 98 ? -29.30894 10.08111 9.63085 1.000 42.34408 98 ILE A O 1
ATOM 1742 N N . LEU A 1 99 ? -28.82650 12.04699 10.61403 1.000 37.45908 99 LEU A N 1
ATOM 1743 C CA . LEU A 1 99 ? -28.45679 12.66744 9.34822 1.000 35.14995 99 LEU A CA 1
ATOM 1744 C C . LEU A 1 99 ? -27.30383 11.92513 8.69002 1.000 39.03172 99 LEU A C 1
ATOM 1745 O O . LEU A 1 99 ? -27.29010 11.73965 7.47207 1.000 37.88513 99 LEU A O 1
ATOM 1761 N N . GLN A 1 100 ? -26.31915 11.49687 9.47251 1.000 43.64209 100 GLN A N 1
ATOM 1762 C CA . GLN A 1 100 ? -25.21293 10.73908 8.89462 1.000 46.63706 100 GLN A CA 1
ATOM 1763 C C . GLN A 1 100 ? -25.69416 9.46164 8.22046 1.000 53.03907 100 GLN A C 1
ATOM 1764 O O . GLN A 1 100 ? -25.13223 9.04899 7.20071 1.000 50.39062 100 GLN A O 1
ATOM 1778 N N . GLN A 1 101 ? -26.73293 8.82645 8.76361 1.000 49.30774 101 GLN A N 1
ATOM 1779 C CA . GLN A 1 101 ? -27.26601 7.61685 8.14655 1.000 42.95204 101 GLN A CA 1
ATOM 1780 C C . GLN A 1 101 ? -28.07874 7.93384 6.89827 1.000 40.70405 101 GLN A C 1
ATOM 1781 O O . GLN A 1 101 ? -27.96038 7.23590 5.88673 1.000 47.78745 101 GLN A O 1
ATOM 1795 N N . LEU A 1 102 ? -28.90440 8.97864 6.95290 1.000 39.40185 102 LEU A N 1
ATOM 1796 C CA . LEU A 1 102 ? -29.75774 9.30658 5.81710 1.000 36.81195 102 LEU A CA 1
ATOM 1797 C C . LEU A 1 102 ? -28.93835 9.65491 4.57997 1.000 41.61211 102 LEU A C 1
ATOM 1798 O O . LEU A 1 102 ? -29.39851 9.45707 3.45138 1.000 40.11304 102 LEU A O 1
ATOM 1814 N N . ILE A 1 103 ? -27.72644 10.17793 4.77178 1.000 40.11350 103 ILE A N 1
ATOM 1815 C CA . ILE A 1 103 ? -26.92000 10.62588 3.63637 1.000 48.17439 103 ILE A CA 1
ATOM 1816 C C . ILE A 1 103 ? -26.57987 9.46581 2.71938 1.000 45.25330 103 ILE A C 1
ATOM 1817 O O . ILE A 1 103 ? -26.41320 9.64978 1.50643 1.000 44.81581 103 ILE A O 1
ATOM 1833 N N . ASP A 1 104 ? -26.47604 8.25884 3.26465 1.000 45.18784 104 ASP A N 1
ATOM 1834 C CA . ASP A 1 104 ? -26.10868 7.08983 2.48274 1.000 55.76494 104 ASP A CA 1
ATOM 1835 C C . ASP A 1 104 ? -27.29954 6.42654 1.80622 1.000 46.86232 104 ASP A C 1
ATOM 1836 O O . ASP A 1 104 ? -27.09784 5.54976 0.96140 1.000 51.70328 104 ASP A O 1
ATOM 1845 N N . LEU A 1 105 ? -28.52253 6.82062 2.14528 1.000 46.65066 105 LEU A N 1
ATOM 1846 C CA . LEU A 1 105 ? -29.70132 6.22009 1.54559 1.000 42.58801 105 LEU A CA 1
ATOM 1847 C C . LEU A 1 105 ? -30.00295 6.86536 0.19220 1.000 47.50018 105 LEU A C 1
ATOM 1848 O O . LEU A 1 105 ? -29.62645 8.00840 -0.07760 1.000 48.55722 105 LEU A O 1
ATOM 1864 N N . ASP A 1 106 ? -30.70062 6.11749 -0.66021 1.000 51.55285 106 ASP A N 1
ATOM 1865 C CA . ASP A 1 106 ? -31.06214 6.62368 -1.97671 1.000 55.91908 106 ASP A CA 1
ATOM 1866 C C . ASP A 1 106 ? -32.33364 7.47141 -1.89053 1.000 57.60314 106 ASP A C 1
ATOM 1867 O O . ASP A 1 106 ? -33.06339 7.45374 -0.89568 1.000 43.35227 106 ASP A O 1
ATOM 1876 N N . ILE A 1 107 ? -32.59878 8.22856 -2.96088 1.000 40.81571 107 ILE A N 1
ATOM 1877 C CA . ILE A 1 107 ? -33.60188 9.28583 -2.88340 1.000 39.89260 107 ILE A CA 1
ATOM 1878 C C . ILE A 1 107 ? -34.98925 8.70418 -2.64314 1.000 37.08710 107 ILE A C 1
ATOM 1879 O O . ILE A 1 107 ? -35.80550 9.29368 -1.92859 1.000 38.77921 107 ILE A O 1
ATOM 1895 N N . GLU A 1 108 ? -35.27980 7.53507 -3.21866 1.000 41.88970 108 GLU A N 1
ATOM 1896 C CA . GLU A 1 108 ? -36.60896 6.95723 -3.02608 1.000 42.70770 108 GLU A CA 1
ATOM 1897 C C . GLU A 1 108 ? -36.84992 6.61833 -1.55775 1.000 41.59761 108 GLU A C 1
ATOM 1898 O O . GLU A 1 108 ? -37.93139 6.88291 -1.01847 1.000 40.47659 108 GLU A O 1
ATOM 1910 N N . GLN A 1 109 ? -35.84493 6.04338 -0.89474 1.000 48.05033 109 GLN A N 1
ATOM 1911 C CA . GLN A 1 109 ? -35.98406 5.70385 0.51809 1.000 41.91782 109 GLN A CA 1
ATOM 1912 C C . GLN A 1 109 ? -36.16459 6.95282 1.37213 1.000 45.18314 109 GLN A C 1
ATOM 1913 O O . GLN A 1 109 ? -36.97853 6.96422 2.30877 1.000 40.86512 109 GLN A O 1
ATOM 1927 N N . ILE A 1 110 ? -35.40548 8.01182 1.07719 1.000 35.45507 110 ILE A N 1
ATOM 1928 C CA . ILE A 1 110 ? -35.51968 9.24864 1.84569 1.000 30.63129 110 ILE A CA 1
ATOM 1929 C C . ILE A 1 110 ? -36.91258 9.84447 1.67812 1.000 38.84814 110 ILE A C 1
ATOM 1930 O O . ILE A 1 110 ? -37.55596 10.26240 2.64794 1.000 37.19910 110 ILE A O 1
ATOM 1946 N N . ALA A 1 111 ? -37.40393 9.88936 0.43943 1.000 34.29236 111 ALA A N 1
ATOM 1947 C CA . ALA A 1 111 ? -38.74108 10.41988 0.21218 1.000 34.9709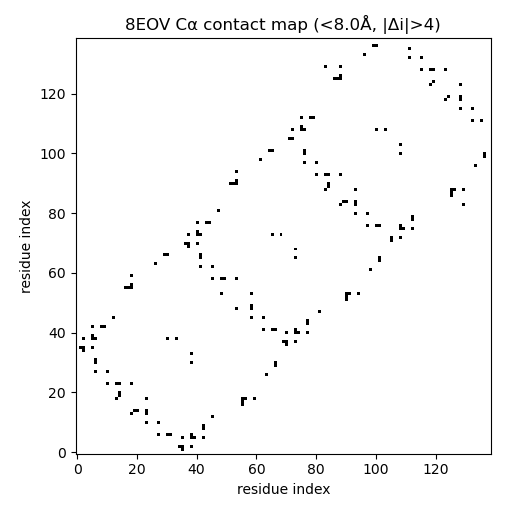2 111 ALA A CA 1
ATOM 1948 C C . ALA A 1 111 ? -39.78337 9.58535 0.94372 1.000 36.13909 111 ALA A C 1
ATOM 1949 O O . ALA A 1 111 ? -40.77444 10.11982 1.45005 1.000 37.19824 111 ALA A O 1
ATOM 1956 N N . GLU A 1 112 ? -39.58216 8.26769 0.98990 1.000 37.59942 112 GLU A N 1
ATOM 1957 C CA . GLU A 1 112 ? -40.51814 7.39858 1.69015 1.000 38.16791 112 GLU A CA 1
ATOM 1958 C C . GLU A 1 112 ? -40.46928 7.66277 3.18275 1.000 38.70023 112 GLU A C 1
ATOM 1959 O O . GLU A 1 112 ? -41.51525 7.72392 3.84139 1.000 38.98359 112 GLU A O 1
ATOM 1971 N N . LEU A 1 113 ? -39.26590 7.85994 3.72602 1.000 31.38917 113 LEU A N 1
ATOM 1972 C CA . LEU A 1 113 ? -39.13783 8.15570 5.15467 1.000 30.56207 113 LEU A CA 1
ATOM 1973 C C . LEU A 1 113 ? -39.82596 9.47063 5.51583 1.000 40.13010 113 LEU A C 1
ATOM 1974 O O . LEU A 1 113 ? -40.54513 9.55366 6.52203 1.000 34.44623 113 LEU A O 1
ATOM 1990 N N . LEU A 1 114 ? -39.60511 10.52302 4.71604 1.000 33.69823 114 LEU A N 1
ATOM 1991 C CA . LEU A 1 114 ? -40.26927 11.79414 4.98086 1.000 31.62908 114 LEU A CA 1
ATOM 1992 C C . LEU A 1 114 ? -41.78398 11.62227 4.97373 1.000 34.58488 114 LEU A C 1
ATOM 1993 O O . LEU A 1 114 ? -42.48543 12.14936 5.83956 1.000 33.87803 114 LEU A O 1
ATOM 2009 N N . LEU A 1 115 ? -42.31506 10.92316 3.97634 1.000 35.71020 115 LEU A N 1
ATOM 2010 C CA . LEU A 1 115 ? -43.75344 10.69224 3.94121 1.000 36.53154 115 LEU A CA 1
ATOM 2011 C C . LEU A 1 115 ? -44.20690 9.97225 5.20245 1.000 35.99531 115 LEU A C 1
ATOM 2012 O O . LEU A 1 115 ? -45.23596 10.31841 5.79091 1.000 35.17677 115 LEU A O 1
ATOM 2028 N N . ARG A 1 116 ? -43.43665 8.97694 5.64265 1.000 38.57591 116 ARG A N 1
ATOM 2029 C CA . ARG A 1 116 ? -43.82060 8.21745 6.82854 1.000 39.96015 116 ARG A CA 1
ATOM 2030 C C . ARG A 1 116 ? -43.87303 9.11334 8.05799 1.000 33.84440 116 ARG A C 1
ATOM 2031 O O . ARG A 1 116 ? -44.82217 9.03868 8.84766 1.000 40.05186 116 ARG A O 1
ATOM 2052 N N . ILE A 1 117 ? -42.85814 9.96615 8.24001 1.000 36.07039 117 ILE A N 1
ATOM 2053 C CA . ILE A 1 117 ? -42.85976 10.89507 9.36951 1.000 35.61216 117 ILE A CA 1
ATOM 2054 C C . ILE A 1 117 ? -44.10935 11.76342 9.33349 1.000 34.75843 117 ILE A C 1
ATOM 2055 O O . ILE A 1 117 ? -44.77109 11.98844 10.35755 1.000 35.15034 117 ILE A O 1
ATOM 2071 N N . LEU A 1 118 ? -44.40887 12.32300 8.15977 1.000 34.38918 118 LEU A N 1
ATOM 2072 C CA . LEU A 1 118 ? -45.57828 13.17918 8.02037 1.000 33.53678 118 LEU A CA 1
ATOM 2073 C C . LEU A 1 118 ? -46.85602 12.41307 8.32633 1.000 34.98098 118 LEU A C 1
ATOM 2074 O O . LEU A 1 118 ? -47.75640 12.94094 8.99098 1.000 37.50242 118 LEU A O 1
ATOM 2090 N N . GLU A 1 119 ? -46.96296 11.17838 7.82991 1.000 35.77563 119 GLU A N 1
ATOM 2091 C CA . GLU A 1 119 ? -48.13500 10.35977 8.11740 1.000 40.76832 119 GLU A CA 1
ATOM 2092 C C . GLU A 1 119 ? -48.31326 10.17666 9.61809 1.000 38.22701 119 GLU A C 1
ATOM 2093 O O . GLU A 1 119 ? -49.42465 10.30456 10.14802 1.000 40.25901 119 GLU A O 1
ATOM 2105 N N . LEU A 1 120 ? -47.22828 9.83909 10.30940 1.000 32.60175 120 LEU A N 1
ATOM 2106 C CA . LEU A 1 120 ? -47.30106 9.58983 11.74856 1.000 32.45738 120 LEU A CA 1
ATOM 2107 C C . LEU A 1 120 ? -47.65912 10.85942 12.51168 1.000 36.16679 120 LEU A C 1
ATOM 2108 O O . LEU A 1 120 ? -48.46105 10.82191 13.45554 1.000 36.95593 120 LEU A O 1
ATOM 2124 N N . ARG A 1 121 ? -47.06269 11.98743 12.13202 1.000 34.96574 121 ARG A N 1
ATOM 2125 C CA . ARG A 1 121 ? -47.43969 13.25698 12.74181 1.000 41.42336 121 ARG A CA 1
ATOM 2126 C C . ARG A 1 121 ? -48.93116 13.50514 12.58047 1.000 45.91671 121 ARG A C 1
ATOM 2127 O O . ARG A 1 121 ? -49.62222 13.85375 13.54202 1.000 40.22816 121 ARG A O 1
ATOM 2148 N N . LYS A 1 122 ? -49.44505 13.32614 11.36027 0.801 40.55961 122 LYS A N 1
ATOM 2149 C CA . LYS A 1 122 ? -50.86694 13.54539 11.12494 0.801 43.89449 122 LYS A CA 1
ATOM 2150 C C . LYS A 1 122 ? -51.72386 12.62749 11.98382 0.801 36.27308 122 LYS A C 1
ATOM 2151 O O . LYS A 1 122 ? -52.84724 12.99022 12.34574 0.801 45.53403 122 LYS A O 1
ATOM 2170 N N . ARG A 1 123 ? -51.22584 11.43141 12.29601 1.000 40.94251 123 ARG A N 1
ATOM 2171 C CA . ARG A 1 123 ? -51.95134 10.49239 13.13498 1.000 43.32806 123 ARG A CA 1
ATOM 2172 C C . ARG A 1 123 ? -51.79064 10.77867 14.62672 1.000 37.75979 123 ARG A C 1
ATOM 2173 O O . ARG A 1 123 ? -52.32161 10.01858 15.44287 1.000 41.80732 123 ARG A O 1
ATOM 2194 N N . ASN A 1 124 ? -51.06144 11.83144 14.99665 1.000 36.35948 124 ASN A N 1
ATOM 2195 C CA . ASN A 1 124 ? -50.88711 12.21902 16.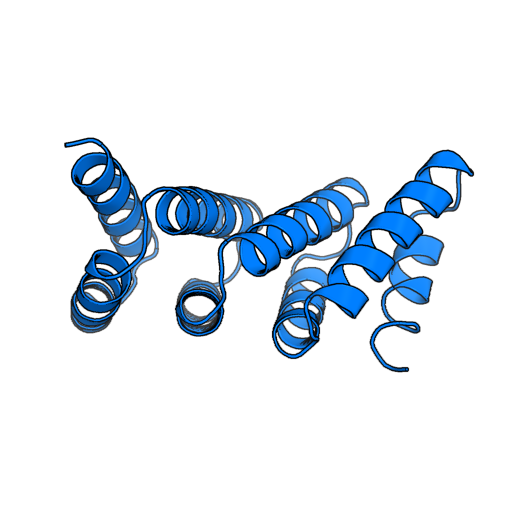40095 1.000 40.62501 124 ASN A CA 1
ATOM 2196 C C . ASN A 1 124 ? -50.00294 11.22957 17.15496 1.000 42.21394 124 ASN A C 1
ATOM 2197 O O . ASN A 1 124 ? -50.12717 11.07566 18.37478 1.000 42.61563 124 ASN A O 1
ATOM 2208 N N . GLU A 1 125 ? -49.09375 10.55642 16.44834 1.000 38.64272 125 GLU A N 1
ATOM 2209 C CA . GLU A 1 125 ? -48.16407 9.65484 17.11728 1.000 37.19117 125 GLU A CA 1
ATOM 2210 C C . GLU A 1 125 ? -47.19402 10.46137 17.98199 1.000 34.79625 125 GLU A C 1
ATOM 2211 O O . GLU A 1 125 ? -46.86773 11.60903 17.68162 1.000 37.54461 125 GLU A O 1
ATOM 2223 N N . ASP A 1 126 ? -46.71643 9.84120 19.05136 1.000 36.50794 126 ASP A N 1
ATOM 2224 C CA . ASP A 1 126 ? -45.87416 10.55188 19.99741 1.000 41.34164 126 ASP A CA 1
ATOM 2225 C C . ASP A 1 126 ? -44.49929 10.83007 19.39653 1.000 37.97458 126 ASP A C 1
ATOM 2226 O O . ASP A 1 126 ? -43.96323 10.01112 18.64621 1.000 37.07629 126 ASP A O 1
ATOM 2235 N N . PRO A 1 127 ? -43.89928 11.97450 19.74142 1.000 33.21569 127 PRO A N 1
ATOM 2236 C CA . PRO A 1 127 ? -42.55488 12.28191 19.23215 1.000 33.91367 127 PRO A CA 1
ATOM 2237 C C . PRO A 1 127 ? -41.54863 11.15671 19.39276 1.000 35.77254 127 PRO A C 1
ATOM 2238 O O . PRO A 1 127 ? -40.81670 10.85530 18.43415 1.000 35.90085 127 PRO A O 1
ATOM 2249 N N . ARG A 1 128 ? -41.46464 10.54419 20.57580 1.000 35.67004 128 ARG A N 1
ATOM 2250 C CA . ARG A 1 128 ? -40.47827 9.48365 20.76532 1.000 39.77910 128 ARG A CA 1
ATOM 2251 C C . ARG A 1 128 ? -40.78016 8.28671 19.86574 1.000 43.37555 128 ARG A C 1
ATOM 2252 O O . ARG A 1 128 ? -39.85956 7.63053 19.36410 1.000 41.45876 128 ARG A O 1
ATOM 2273 N N . ASP A 1 129 ? -42.06496 7.99499 19.63614 1.000 40.97804 129 ASP A N 1
ATOM 2274 C CA . ASP A 1 129 ? -42.42252 6.89458 18.74421 1.000 39.64570 129 ASP A CA 1
ATOM 2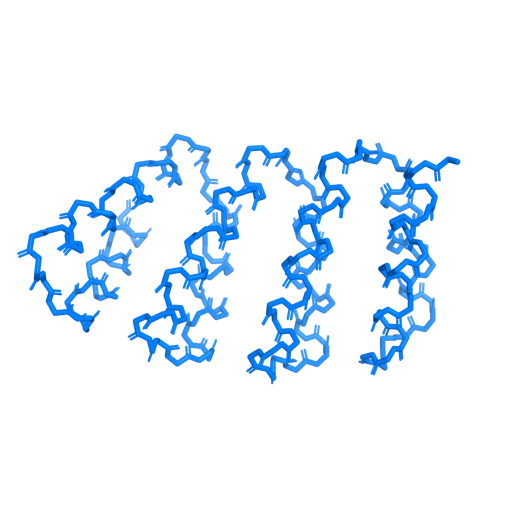275 C C . ASP A 1 129 ? -42.02143 7.19969 17.30469 1.000 38.63709 129 ASP A C 1
ATOM 2276 O O . ASP A 1 129 ? -41.61521 6.29712 16.55955 1.000 40.04532 129 ASP A O 1
ATOM 2285 N N . ILE A 1 130 ? -42.14625 8.45993 16.88883 1.000 33.06483 130 ILE A N 1
ATOM 2286 C CA . ILE A 1 130 ? -41.74483 8.83494 15.53792 1.000 36.56130 130 ILE A CA 1
ATOM 2287 C C . ILE A 1 130 ? -40.23967 8.68966 15.37438 1.000 41.82930 130 ILE A C 1
ATOM 2288 O O . ILE A 1 130 ? -39.75631 8.19105 14.34838 1.000 34.70479 130 ILE A O 1
ATOM 2304 N N . LYS A 1 131 ? -39.47421 9.15025 16.35975 1.000 35.73033 131 LYS A N 1
ATOM 2305 C CA . LYS A 1 131 ? -38.02734 8.97227 16.32750 1.000 41.77798 131 LYS A CA 1
ATOM 2306 C C . LYS A 1 131 ? -37.66576 7.49156 16.24546 1.000 41.36902 131 LYS A C 1
ATOM 2307 O O . LYS A 1 131 ? -36.85908 7.08212 15.40433 1.000 38.31420 131 LYS A O 1
ATOM 2326 N N . ARG A 1 132 ? -38.23664 6.67606 17.13116 1.000 38.91968 132 ARG A N 1
ATOM 2327 C CA . ARG A 1 132 ? -37.87978 5.26057 17.16732 1.000 44.28450 132 ARG A CA 1
ATOM 2328 C C . ARG A 1 132 ? -38.22921 4.56357 15.85677 1.000 48.04190 132 ARG A C 1
ATOM 2329 O O . ARG A 1 132 ? -37.47667 3.70375 15.38207 1.000 47.85802 132 ARG A O 1
ATOM 2350 N N . GLU A 1 133 ? -39.37793 4.89908 15.27001 1.000 39.61368 133 GLU A N 1
ATOM 2351 C CA . GLU A 1 133 ? -39.76500 4.25125 14.02077 1.000 47.77465 133 GLU A CA 1
ATOM 2352 C C . GLU A 1 133 ? -38.85838 4.67938 12.87358 1.000 44.53004 133 GLU A C 1
ATOM 2353 O O . GLU A 1 133 ? -38.45177 3.84616 12.05536 1.000 43.92467 133 GLU A O 1
ATOM 2365 N N . LEU A 1 134 ? -38.53270 5.97218 12.79469 1.000 41.41085 134 LEU A N 1
ATOM 2366 C CA . LEU A 1 134 ? -37.57781 6.43079 11.78488 1.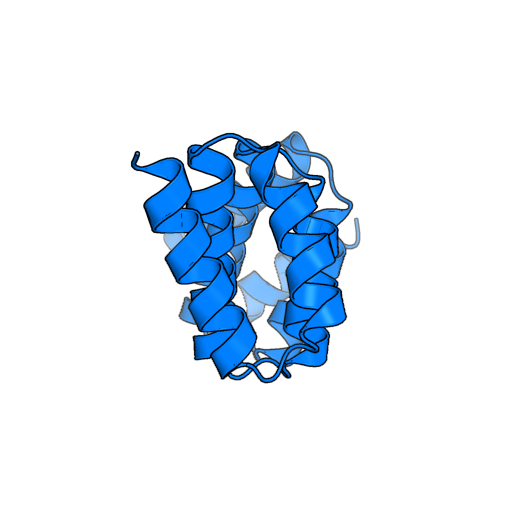000 40.92931 134 LEU A CA 1
ATOM 2367 C C . LEU A 1 134 ? -36.23986 5.71921 11.94979 1.000 44.44017 134 LEU A C 1
ATOM 2368 O O . LEU A 1 134 ? -35.64280 5.26005 10.96841 1.000 47.10857 134 LEU A O 1
ATOM 2384 N N . GLN A 1 135 ? -35.76471 5.59780 13.18981 1.000 39.99298 135 GLN A N 1
ATOM 2385 C CA A GLN A 1 135 ? -34.50228 4.90832 13.43159 0.516 44.52073 135 GLN A CA 1
ATOM 2386 C CA B GLN A 1 135 ? -34.50392 4.90646 13.43650 0.484 44.57942 135 GLN A CA 1
ATOM 2387 C C . GLN A 1 135 ? -34.58685 3.44806 13.01465 1.000 53.89784 135 GLN A C 1
ATOM 2388 O O . GLN A 1 135 ? -33.60912 2.88088 12.50977 1.000 53.62800 135 GLN A O 1
ATOM 2415 N N . GLN A 1 136 ? -35.75111 2.81721 13.21719 1.000 43.19020 136 GLN A N 1
ATOM 2416 C CA . GLN A 1 136 ? -35.91159 1.42013 12.82656 1.000 50.96986 136 GLN A CA 1
ATOM 2417 C C . GLN A 1 136 ? -35.95916 1.27655 11.31094 1.000 52.66085 136 GLN A C 1
ATOM 2418 O O . GLN A 1 136 ? -35.36113 0.35025 10.74997 1.000 61.06233 136 GLN A O 1
ATOM 2432 N N . LEU A 1 137 ? -36.67595 2.17607 10.63472 1.000 48.44131 137 LEU A N 1
ATOM 2433 C CA . LEU A 1 137 ? -36.75007 2.12096 9.17742 1.000 46.42365 137 LEU A CA 1
ATOM 2434 C C . LEU A 1 137 ? -35.39547 2.40024 8.53570 1.000 60.39769 137 LEU A C 1
ATOM 2435 O O . LEU A 1 137 ? -35.08420 1.83664 7.47871 1.000 61.68547 137 LEU A O 1
ATOM 2451 N N . ILE A 1 138 ? -34.57681 3.25387 9.15414 1.000 52.11882 138 ILE A N 1
ATOM 2452 C CA . ILE A 1 138 ? -33.23752 3.51009 8.62977 1.000 53.17863 138 ILE A CA 1
ATOM 2453 C C . ILE A 1 138 ? -32.37182 2.26220 8.75159 1.000 61.96976 138 ILE A C 1
ATOM 2454 O O . ILE A 1 138 ? -31.67911 1.87227 7.80388 1.000 66.21753 138 ILE A O 1
ATOM 2470 N N . ASP A 1 139 ? -32.39701 1.61414 9.92009 1.000 64.29799 139 ASP A N 1
ATOM 2471 C CA . ASP A 1 139 ? -31.60081 0.40529 10.10436 1.000 78.20504 139 ASP A CA 1
ATOM 2472 C C . ASP A 1 139 ? -32.03896 -0.70429 9.15615 1.000 89.01620 139 ASP A C 1
ATOM 2473 O O . ASP A 1 139 ? -31.22156 -1.54707 8.76390 1.000 90.73496 139 ASP A O 1
ATOM 2482 N N . ASP A 1 140 ? -33.31326 -0.72464 8.77913 1.000 92.48097 140 ASP A N 1
ATOM 2483 C CA . ASP A 1 140 ? -33.81607 -1.71124 7.82823 1.000 98.09542 140 ASP A CA 1
ATOM 2484 C C . ASP A 1 140 ? -33.18731 -1.49178 6.45263 1.000 91.06214 140 ASP A C 1
ATOM 2485 O O . ASP A 1 140 ? -33.88445 -1.22542 5.47316 1.000 86.98685 140 ASP A O 1
#

B-factor: mean 50.07, std 17.95, range [24.03, 148.63]

Sequence (139 aa):
DYQEALLELIERLLRKLNVDPRDIKRIEQQLRDLDIYQIALLLLIILLLRKLNVDPRDIKRILQQLIDLDIYQIALLLLIILLLHKLNVDPRDIKRILQQLIDLDIEQIAELLLRILELRKRNEDPRDIKRELQQQLIDD

Secondary structure (DSSP, 8-state):
-HHHHHHHHHHHHHHHTT--HHHHHHHHHHHTTS-HHHHHHHHHHHHHHHHTT--HHHHHHHHHHHTTS-HHHHHHHHHHHHHHHHTT--HHHHHHHHHHHTTS-HHHHHHHHHHHHHHHHTT--HHHHHHHHHHHHH-

Solvent-accessible surface area: 8469 Å² total; per-residue (Å²): 132,182,43,57,52,39,1,116,89,0,46,161,15,0,150,143,20,129,12,88,110,163,16,6,124,117,0,13,100,74,0,113,127,30,65,54,144,18,0,29,32,0,17,82,1,1,60,11,2,108,149,13,134,14,87,57,168,30,0,45,124,1,2,63,62,0,8,117,20,64,38,148,30,0,28,32,0,11,79,0,0,78,24,0,62,132,19,131,10,72,51,189,55,1,56,163,4,0,66,43,0,15,119,36,70,50,119,76,0,43,122,14,17,98,72,2,80,72,4,104,190,138,134,59,89,68,137,63,1,58,118,45,4,42,116,68,15,103,137

Nearest PDB structures (foldseek):
  8eov-assembly1_A  TM=1.007E+00  e=1.292E-17  synthetic construct
  4fp9-assembly1_B  TM=5.371E-01  e=5.438E-02  Homo sapiens

Foldseek 3Di:
DLQVVLLVLVLVLLVVLVNDVVLNVVLSVLSVPADSLLSVLLSLVSVVCVVLVPRSVLNSVLSVLSSPDHNLLSVLLSLVLVVLVVLVPRSVLSSVLSVLSSPDDNVLSVVLSVVLVVCVVVVHHSVVNSVVSVVSSVD

Radius of gyration: 15.28 Å; Cα contacts (8 Å, |Δi|>4): 105; chains: 1; bounding box: 44×39×30 Å